Protein AF-A0A527YPP8-F1 (afdb_monomer_lite)

Structure (mmCIF, N/CA/C/O backbone):
data_AF-A0A527YPP8-F1
#
_entry.id   AF-A0A527YPP8-F1
#
loop_
_atom_site.group_PDB
_atom_site.id
_atom_site.type_symbol
_atom_site.label_atom_id
_atom_site.label_alt_id
_atom_site.label_comp_id
_atom_site.label_asym_id
_atom_site.label_entity_id
_atom_site.label_seq_id
_atom_site.pdbx_PDB_ins_code
_atom_site.Cartn_x
_atom_site.Cartn_y
_atom_site.Cartn_z
_atom_site.occupancy
_atom_site.B_iso_or_equiv
_atom_site.auth_seq_id
_atom_site.auth_comp_id
_atom_site.auth_asym_id
_atom_site.auth_atom_id
_atom_site.pdbx_PDB_model_num
ATOM 1 N N . LEU A 1 1 ? -20.873 -3.953 26.155 1.00 95.25 1 LEU A N 1
ATOM 2 C CA . LEU A 1 1 ? -21.152 -2.867 27.115 1.00 95.25 1 LEU A CA 1
ATOM 3 C C . LEU A 1 1 ? -22.638 -2.564 27.114 1.00 95.25 1 LEU A C 1
ATOM 5 O O . LEU A 1 1 ? -23.233 -2.410 26.048 1.00 95.25 1 LEU A O 1
ATOM 9 N N . THR A 1 2 ? -23.227 -2.466 28.298 1.00 98.31 2 THR A N 1
ATOM 10 C CA . THR A 1 2 ? -24.547 -1.856 28.477 1.00 98.31 2 THR A CA 1
ATOM 11 C C . THR A 1 2 ? -24.505 -0.379 28.065 1.00 98.31 2 THR A C 1
ATOM 13 O O . THR A 1 2 ? -23.439 0.242 28.028 1.00 98.31 2 THR A O 1
ATOM 16 N N . ALA A 1 3 ? -25.663 0.224 27.788 1.00 97.94 3 ALA A N 1
ATOM 17 C CA . ALA A 1 3 ? -25.737 1.649 27.454 1.00 97.94 3 ALA A CA 1
ATOM 18 C C . ALA A 1 3 ? -25.156 2.563 28.553 1.00 97.94 3 ALA A C 1
ATOM 20 O O . ALA A 1 3 ? -24.594 3.614 28.251 1.00 97.94 3 ALA A O 1
ATOM 21 N N . ALA A 1 4 ? -25.290 2.175 29.826 1.00 98.06 4 ALA A N 1
ATOM 22 C CA . ALA A 1 4 ? -24.740 2.926 30.954 1.00 98.06 4 ALA A CA 1
ATOM 23 C C . ALA A 1 4 ? -23.206 2.843 31.001 1.00 98.06 4 ALA A C 1
ATOM 25 O O . ALA A 1 4 ? -22.546 3.867 31.158 1.00 98.06 4 ALA A O 1
ATOM 26 N N . GLU A 1 5 ? -22.636 1.650 30.803 1.00 98.25 5 GLU A N 1
ATOM 27 C CA . GLU A 1 5 ? -21.182 1.467 30.706 1.00 98.25 5 GLU A CA 1
ATOM 28 C C . GLU A 1 5 ? -20.593 2.238 29.521 1.00 98.25 5 GLU A C 1
ATOM 30 O O . GLU A 1 5 ? -19.561 2.884 29.670 1.00 98.25 5 GLU A O 1
ATOM 35 N N . ALA A 1 6 ? -21.274 2.230 28.371 1.00 97.94 6 ALA A N 1
ATOM 36 C CA . ALA A 1 6 ? -20.836 2.961 27.186 1.00 97.94 6 ALA A CA 1
ATOM 37 C C . ALA A 1 6 ? -20.885 4.487 27.390 1.00 97.94 6 ALA A C 1
ATOM 39 O O . ALA A 1 6 ? -19.942 5.175 27.018 1.00 97.94 6 ALA A O 1
ATOM 40 N N . ARG A 1 7 ? -21.925 5.024 28.049 1.00 97.88 7 ARG A N 1
ATOM 41 C CA . ARG A 1 7 ? -22.008 6.459 28.397 1.00 97.88 7 ARG A CA 1
ATOM 42 C C . ARG A 1 7 ? -21.006 6.894 29.462 1.00 97.88 7 ARG A C 1
ATOM 44 O O . ARG A 1 7 ? -20.647 8.064 29.505 1.00 97.88 7 ARG A O 1
ATOM 51 N N . ARG A 1 8 ? -20.556 5.979 30.324 1.00 98.00 8 ARG A N 1
ATOM 52 C CA . ARG A 1 8 ? -19.470 6.269 31.269 1.00 98.00 8 ARG A CA 1
ATOM 53 C C . ARG A 1 8 ? -18.141 6.492 30.542 1.00 98.00 8 ARG A C 1
ATOM 55 O O . ARG A 1 8 ? -17.347 7.295 31.012 1.00 98.00 8 ARG A O 1
ATOM 62 N N . LEU A 1 9 ? -17.913 5.796 29.424 1.00 97.25 9 LEU A N 1
ATOM 63 C CA . LEU A 1 9 ? -16.742 6.002 28.565 1.00 97.25 9 LEU A CA 1
ATOM 64 C C . LEU A 1 9 ? -16.921 7.218 27.644 1.00 97.25 9 LEU A C 1
ATOM 66 O O . LEU A 1 9 ? -16.027 8.045 27.548 1.00 97.25 9 LEU A O 1
ATOM 70 N N . GLU A 1 10 ? -18.092 7.350 27.017 1.00 97.69 10 GLU A N 1
ATOM 71 C CA . GLU A 1 10 ? -18.403 8.393 26.036 1.00 97.69 10 GLU A CA 1
ATOM 72 C C . GLU A 1 10 ? -19.728 9.101 26.397 1.00 97.69 10 GLU A C 1
ATOM 74 O O . GLU A 1 10 ? -20.802 8.686 25.944 1.00 97.69 10 GLU A O 1
ATOM 79 N N . PRO A 1 11 ? -19.708 10.184 27.205 1.00 97.88 11 PRO A N 1
ATOM 80 C CA . PRO A 1 11 ? -20.919 10.790 27.785 1.00 97.88 11 PRO A CA 1
ATOM 81 C C . PRO A 1 11 ? -21.952 11.309 26.781 1.00 97.88 11 PRO A C 1
ATOM 83 O O . PRO A 1 11 ? -23.136 11.410 27.102 1.00 97.88 11 PRO A O 1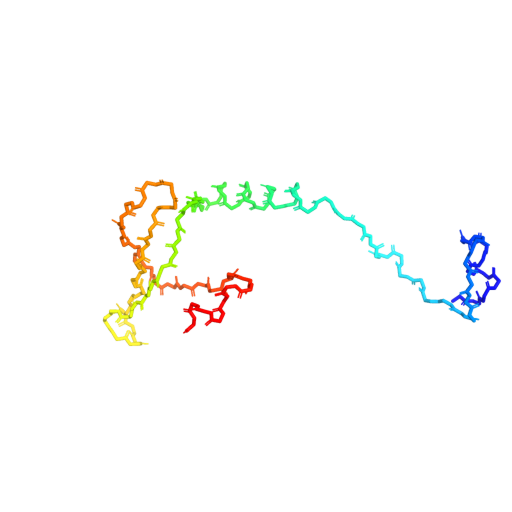
ATOM 86 N N . LYS A 1 12 ? -21.522 11.636 25.558 1.00 98.19 12 LYS A N 1
ATOM 87 C CA . LYS A 1 12 ? -22.398 12.138 24.486 1.00 98.19 12 LYS A CA 1
ATOM 88 C C . LYS A 1 12 ? -23.026 11.017 23.644 1.00 98.19 12 LYS A C 1
ATOM 90 O O . LYS A 1 12 ? -23.833 11.300 22.759 1.00 98.19 12 LYS A O 1
ATOM 95 N N . LEU A 1 13 ? -22.674 9.754 23.894 1.00 97.44 13 LEU A N 1
ATOM 96 C CA . LEU A 1 13 ? -23.102 8.612 23.090 1.00 97.44 13 LEU A CA 1
ATOM 97 C C . LEU A 1 13 ? -24.581 8.256 23.321 1.00 97.44 13 LEU A C 1
ATOM 99 O O . LEU A 1 13 ? -25.042 8.072 24.451 1.00 97.44 13 LEU A O 1
ATOM 103 N N . ARG A 1 14 ? -25.322 8.063 22.224 1.00 97.94 14 ARG A N 1
ATOM 104 C CA . ARG A 1 14 ? -26.693 7.529 22.225 1.00 97.94 14 ARG A CA 1
ATOM 105 C C . ARG A 1 14 ? -26.694 6.139 21.589 1.00 97.94 14 ARG A C 1
ATOM 107 O O . ARG A 1 14 ? -26.533 6.019 20.383 1.00 97.94 14 ARG A O 1
ATOM 114 N N . CYS A 1 15 ? -26.875 5.095 22.395 1.00 97.56 15 CYS A N 1
ATOM 115 C CA . CYS A 1 15 ? -26.958 3.708 21.928 1.00 97.56 15 CYS A CA 1
ATOM 116 C C . CYS A 1 15 ? -27.773 2.833 22.899 1.00 97.56 15 CYS A C 1
ATOM 118 O O . CYS A 1 15 ? -27.947 3.191 24.068 1.00 97.56 15 CYS A O 1
ATOM 120 N N . THR A 1 16 ? -28.242 1.679 22.414 1.00 98.38 16 THR A N 1
ATOM 121 C CA . THR A 1 16 ? -28.901 0.639 23.231 1.00 98.38 16 THR A CA 1
ATOM 122 C C . THR A 1 16 ? -27.882 -0.258 23.946 1.00 98.38 16 THR A C 1
ATOM 124 O O . THR A 1 16 ? -28.078 -0.646 25.094 1.00 98.38 16 THR A O 1
ATOM 127 N N . ALA A 1 17 ? -26.773 -0.565 23.277 1.00 98.19 17 ALA A N 1
ATOM 128 C CA . ALA A 1 17 ? -25.608 -1.282 23.786 1.00 98.19 17 ALA A CA 1
ATOM 129 C C . ALA A 1 17 ? -24.416 -0.961 22.870 1.00 98.19 17 ALA A C 1
ATOM 131 O O . ALA A 1 17 ? -24.604 -0.398 21.789 1.00 98.19 17 ALA A O 1
ATOM 132 N N . ALA A 1 18 ? -23.203 -1.327 23.282 1.00 97.94 18 ALA A N 1
ATOM 133 C CA . ALA A 1 18 ? -22.002 -1.131 22.473 1.00 97.94 18 ALA A CA 1
ATOM 134 C C . ALA A 1 18 ? -21.057 -2.340 22.525 1.00 97.94 18 ALA A C 1
ATOM 136 O O . ALA A 1 18 ? -20.948 -3.015 23.555 1.00 97.94 18 ALA A O 1
ATOM 137 N N . LEU A 1 19 ? -20.341 -2.567 21.422 1.00 97.81 19 LEU A N 1
ATOM 138 C CA . LEU A 1 19 ? -19.184 -3.458 21.341 1.00 97.81 19 LEU A CA 1
ATOM 139 C C . LEU A 1 19 ? -17.921 -2.606 21.424 1.00 97.81 19 LEU A C 1
ATOM 141 O O . LEU A 1 19 ? -17.728 -1.701 20.618 1.00 97.81 19 LEU A O 1
ATOM 145 N N . GLN A 1 20 ? -17.076 -2.891 22.408 1.00 96.94 20 GLN A N 1
ATOM 146 C CA . GLN A 1 20 ? -15.779 -2.243 22.533 1.00 96.94 20 GLN A CA 1
ATOM 147 C C . GLN A 1 20 ? -14.724 -3.163 21.929 1.00 96.94 20 GLN A C 1
ATOM 149 O O . GLN A 1 20 ? -14.626 -4.322 22.326 1.00 96.94 20 GLN A O 1
ATOM 154 N N . SER A 1 21 ? -13.937 -2.636 20.994 1.00 97.25 21 SER A N 1
ATOM 155 C CA . SER A 1 21 ? -12.751 -3.297 20.449 1.00 97.25 21 SER A CA 1
ATOM 156 C C . SER A 1 21 ? -11.515 -2.510 20.892 1.00 97.25 21 SER A C 1
ATOM 158 O O . SER A 1 21 ? -11.164 -1.530 20.236 1.00 97.25 21 SER A O 1
ATOM 160 N N . PRO A 1 22 ? -10.865 -2.885 22.014 1.00 94.81 22 PRO A N 1
ATOM 161 C CA . PRO A 1 22 ? -9.739 -2.128 22.573 1.00 94.81 22 PRO A CA 1
ATOM 162 C C . PRO A 1 22 ? -8.526 -2.032 21.642 1.00 94.81 22 PRO A C 1
ATOM 164 O O . PRO A 1 22 ? -7.700 -1.145 21.808 1.00 94.81 22 PRO A O 1
ATOM 167 N N . ALA A 1 23 ? -8.418 -2.949 20.676 1.00 96.88 23 ALA A N 1
ATOM 168 C CA . ALA A 1 23 ? -7.340 -2.978 19.695 1.00 96.88 23 ALA A CA 1
ATOM 169 C C . ALA A 1 23 ? -7.612 -2.106 18.454 1.00 96.88 23 ALA A C 1
ATOM 171 O O . ALA A 1 23 ? -6.712 -1.912 17.644 1.00 96.88 23 ALA A O 1
ATOM 172 N N . THR A 1 24 ? -8.838 -1.596 18.269 1.00 97.25 24 THR A N 1
ATOM 173 C CA . THR A 1 24 ? -9.131 -0.696 17.141 1.00 97.25 24 THR A CA 1
ATOM 174 C C . THR A 1 24 ? -8.516 0.669 17.415 1.00 97.25 24 THR A C 1
ATOM 176 O O . THR A 1 24 ? -8.728 1.236 18.484 1.00 97.25 24 THR A O 1
ATOM 179 N N . GLY A 1 25 ? -7.784 1.209 16.445 1.00 96.38 25 GLY A N 1
ATOM 180 C CA . GLY A 1 25 ? -7.087 2.480 16.589 1.00 96.38 25 GLY A CA 1
ATOM 181 C C . GLY A 1 25 ? -6.974 3.246 15.279 1.00 96.38 25 GLY A C 1
ATOM 182 O O . GLY A 1 25 ? -7.583 2.893 14.270 1.00 96.38 25 GLY A O 1
ATOM 183 N N . ILE A 1 26 ? -6.180 4.309 15.324 1.00 98.00 26 ILE A N 1
ATOM 184 C CA . ILE A 1 26 ? -5.827 5.148 14.180 1.00 98.00 26 ILE A CA 1
ATOM 185 C C . ILE A 1 26 ? -4.327 5.028 13.919 1.00 98.00 26 ILE A C 1
ATOM 187 O O . ILE A 1 26 ? -3.553 4.791 14.846 1.00 98.00 26 ILE A O 1
ATOM 191 N N . ILE A 1 27 ? -3.925 5.209 12.665 1.00 97.75 27 ILE A N 1
ATOM 192 C CA . ILE A 1 27 ? -2.522 5.246 12.251 1.00 97.75 27 ILE A CA 1
ATOM 193 C C . ILE A 1 27 ? -2.283 6.459 11.354 1.00 97.75 27 ILE A C 1
ATOM 195 O O . ILE A 1 27 ? -3.193 6.902 10.651 1.00 97.75 27 ILE A O 1
ATOM 199 N N . ASP A 1 28 ? -1.052 6.964 11.348 1.00 98.31 28 ASP A N 1
ATOM 200 C CA . ASP A 1 28 ? -0.587 7.848 10.284 1.00 98.31 28 ASP A CA 1
ATOM 201 C C . ASP A 1 28 ? -0.283 6.990 9.050 1.00 98.31 28 ASP A C 1
ATOM 203 O O . ASP A 1 28 ? 0.719 6.272 8.991 1.00 98.31 28 ASP A O 1
ATOM 207 N N . SER A 1 29 ? -1.192 7.019 8.077 1.00 98.25 29 SER A N 1
ATOM 208 C CA . SER A 1 29 ? -1.062 6.214 6.866 1.00 98.25 29 SER A CA 1
ATOM 209 C C . SER A 1 29 ? 0.097 6.670 5.984 1.00 98.25 29 SER A C 1
ATOM 211 O O . SER A 1 29 ? 0.708 5.834 5.324 1.00 98.25 29 SER A O 1
ATOM 213 N N . HIS A 1 30 ? 0.432 7.963 5.975 1.00 98.38 30 HIS A N 1
ATOM 214 C CA . HIS A 1 30 ? 1.529 8.471 5.161 1.00 98.38 30 HIS A CA 1
ATOM 215 C C . HIS A 1 30 ? 2.876 8.039 5.737 1.00 98.38 30 HIS A C 1
ATOM 217 O O . HIS A 1 30 ? 3.704 7.495 5.007 1.00 98.38 30 HIS A O 1
ATOM 223 N N . ALA A 1 31 ? 3.057 8.188 7.051 1.00 98.62 31 ALA A N 1
ATOM 224 C CA . ALA A 1 31 ? 4.255 7.713 7.734 1.00 98.62 31 ALA A CA 1
ATOM 225 C C . ALA A 1 31 ? 4.427 6.192 7.593 1.00 98.62 31 ALA A C 1
ATOM 227 O O . ALA A 1 31 ? 5.535 5.729 7.329 1.00 98.62 31 ALA A O 1
ATOM 228 N N . LEU A 1 32 ? 3.338 5.418 7.691 1.00 98.69 32 LEU A N 1
ATOM 229 C CA . LEU A 1 32 ? 3.383 3.973 7.454 1.00 98.69 32 LEU A CA 1
ATOM 230 C C . LEU A 1 32 ? 3.846 3.641 6.027 1.00 98.69 32 LEU A C 1
ATOM 232 O O . LEU A 1 32 ? 4.701 2.779 5.853 1.00 98.69 32 LEU A O 1
ATOM 236 N N . MET A 1 33 ? 3.307 4.316 5.007 1.00 98.50 33 MET A N 1
ATOM 237 C CA . MET A 1 33 ? 3.719 4.085 3.617 1.00 98.50 33 MET A CA 1
ATOM 238 C C . MET A 1 33 ? 5.202 4.406 3.394 1.00 98.50 33 MET A C 1
ATOM 240 O O . MET A 1 33 ? 5.880 3.651 2.703 1.00 98.50 33 MET A O 1
ATOM 244 N N . LEU A 1 34 ? 5.713 5.486 3.993 1.00 98.56 34 LEU A N 1
ATOM 245 C CA . LEU A 1 34 ? 7.132 5.844 3.910 1.00 98.56 34 LEU A CA 1
ATOM 246 C C . LEU A 1 34 ? 8.031 4.838 4.637 1.00 98.56 34 LEU A C 1
ATOM 248 O O . LEU A 1 34 ? 9.085 4.497 4.113 1.00 98.56 34 LEU A O 1
ATOM 252 N N . ALA A 1 35 ? 7.611 4.339 5.803 1.00 98.69 35 ALA A N 1
ATOM 253 C CA . ALA A 1 35 ? 8.349 3.305 6.527 1.00 98.69 35 ALA A CA 1
ATOM 254 C C . ALA A 1 35 ? 8.452 2.013 5.701 1.00 98.69 35 ALA A C 1
ATOM 256 O O . ALA A 1 35 ? 9.543 1.492 5.511 1.00 98.69 35 ALA A O 1
ATOM 257 N N . LEU A 1 36 ? 7.333 1.554 5.128 1.00 98.69 36 LEU A N 1
ATOM 258 C CA . LEU A 1 36 ? 7.308 0.363 4.273 1.00 98.69 36 LEU A CA 1
ATOM 259 C C . LEU A 1 36 ? 8.145 0.531 2.999 1.00 98.69 36 LEU A C 1
ATOM 261 O O . LEU A 1 36 ? 8.773 -0.424 2.546 1.00 98.69 36 LEU A O 1
ATOM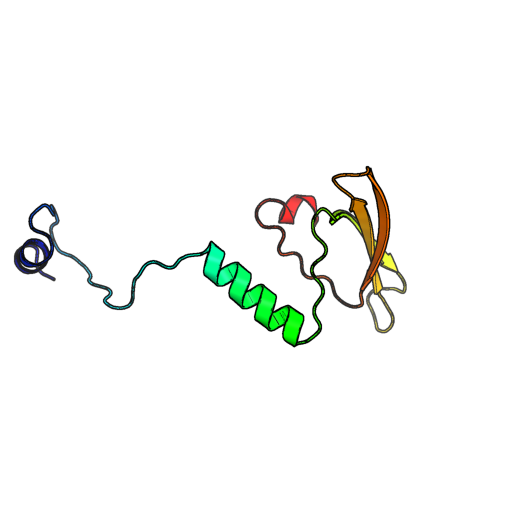 265 N N . LEU A 1 37 ? 8.141 1.729 2.409 1.00 98.69 37 LEU A N 1
ATOM 266 C CA . LEU A 1 37 ? 9.010 2.046 1.280 1.00 98.69 37 LEU A CA 1
ATOM 267 C C . LEU A 1 37 ? 10.486 1.975 1.689 1.00 98.69 37 LEU A C 1
ATOM 269 O O . LEU A 1 37 ? 11.261 1.332 0.989 1.00 98.69 37 LEU A O 1
ATOM 273 N N . GLY A 1 38 ? 10.848 2.575 2.827 1.00 98.69 38 GLY A N 1
ATOM 274 C CA . GLY A 1 38 ? 12.209 2.530 3.361 1.00 98.69 38 GLY A CA 1
ATOM 275 C C . GLY A 1 38 ? 12.691 1.099 3.597 1.00 98.69 38 GLY A C 1
ATOM 276 O O . GLY A 1 38 ? 13.760 0.735 3.111 1.00 98.69 38 GLY A O 1
ATOM 277 N N . ASP A 1 39 ? 11.866 0.263 4.236 1.00 98.81 39 ASP A N 1
ATOM 278 C CA . ASP A 1 39 ? 12.163 -1.161 4.429 1.00 98.81 39 ASP A CA 1
ATOM 279 C C . ASP A 1 39 ? 12.377 -1.870 3.080 1.00 98.81 39 ASP A C 1
ATOM 281 O O . ASP A 1 39 ? 13.305 -2.661 2.923 1.00 98.81 39 ASP A O 1
ATOM 285 N N . ALA A 1 40 ? 11.540 -1.595 2.074 1.00 98.69 40 ALA A N 1
ATOM 286 C CA . ALA A 1 40 ? 11.669 -2.216 0.758 1.00 98.69 40 ALA A CA 1
ATOM 287 C C . ALA A 1 40 ? 12.953 -1.784 0.028 1.00 98.69 40 ALA A C 1
ATOM 289 O O . ALA A 1 40 ? 13.640 -2.628 -0.552 1.00 98.69 40 ALA A O 1
ATOM 290 N N . GLU A 1 41 ? 13.287 -0.493 0.058 1.00 98.56 41 GLU A N 1
ATOM 291 C CA . GLU A 1 41 ? 14.503 0.057 -0.552 1.00 98.56 41 GLU A CA 1
ATOM 292 C C . GLU A 1 41 ? 15.771 -0.468 0.136 1.00 98.56 41 GLU A C 1
ATOM 294 O O . GLU A 1 41 ? 16.727 -0.832 -0.551 1.00 98.56 41 GLU A O 1
ATOM 299 N N . GLU A 1 42 ? 15.764 -0.618 1.468 1.00 98.69 42 GLU A N 1
ATOM 300 C CA . GLU A 1 42 ? 16.860 -1.248 2.223 1.00 98.69 42 GLU A CA 1
ATOM 301 C C . GLU A 1 42 ? 17.106 -2.702 1.781 1.00 98.69 42 GLU A C 1
ATOM 303 O O . GLU A 1 42 ? 18.247 -3.166 1.746 1.00 98.69 42 GLU A O 1
ATOM 308 N N . HIS A 1 43 ? 16.053 -3.401 1.349 1.00 98.62 43 HIS A N 1
ATOM 309 C CA . HIS A 1 43 ? 16.131 -4.756 0.795 1.00 98.62 43 HIS A CA 1
ATOM 310 C C . HIS A 1 43 ? 16.293 -4.792 -0.738 1.00 98.62 43 HIS A C 1
ATOM 312 O O . HIS A 1 43 ? 16.160 -5.854 -1.353 1.00 98.62 43 HIS A O 1
ATOM 318 N N . GLY A 1 44 ? 16.617 -3.659 -1.369 1.00 98.31 44 GLY A N 1
ATOM 319 C CA . GLY A 1 44 ? 16.983 -3.570 -2.785 1.00 98.31 44 GLY A CA 1
ATOM 320 C C . GLY A 1 44 ? 15.824 -3.345 -3.759 1.00 98.31 44 GLY A C 1
ATOM 321 O O . GLY A 1 44 ? 16.020 -3.477 -4.970 1.00 98.31 44 GLY A O 1
ATOM 322 N N . ALA A 1 45 ? 14.622 -3.016 -3.276 1.00 98.38 45 ALA A N 1
ATOM 323 C CA . ALA A 1 45 ? 13.541 -2.563 -4.148 1.00 98.38 45 ALA A CA 1
ATOM 324 C C . ALA A 1 45 ? 13.826 -1.153 -4.698 1.00 98.38 45 ALA A C 1
ATOM 326 O O . ALA A 1 45 ? 14.548 -0.367 -4.093 1.00 98.38 45 ALA A O 1
ATOM 327 N N . VAL A 1 46 ? 13.227 -0.820 -5.844 1.00 97.94 46 VAL A N 1
ATOM 328 C CA . VAL A 1 46 ? 13.318 0.518 -6.448 1.00 97.94 46 VAL A CA 1
ATOM 329 C C . VAL A 1 46 ? 11.916 1.056 -6.686 1.00 97.94 46 VAL A C 1
ATOM 331 O O . VAL A 1 46 ? 11.103 0.404 -7.348 1.00 97.94 46 VAL A O 1
ATOM 334 N N . LEU A 1 47 ? 11.646 2.265 -6.195 1.00 97.75 47 LEU A N 1
ATOM 335 C CA . LEU A 1 47 ? 10.425 2.995 -6.506 1.00 97.75 47 LEU A CA 1
ATOM 336 C C . LEU A 1 47 ? 10.639 3.930 -7.701 1.00 97.75 47 LEU A C 1
ATOM 338 O O . LEU A 1 47 ? 11.461 4.841 -7.668 1.00 97.75 47 LEU A O 1
ATOM 342 N N . SER A 1 48 ? 9.840 3.738 -8.750 1.00 96.44 48 SER A N 1
ATOM 343 C CA . SER A 1 48 ? 9.791 4.634 -9.907 1.00 96.44 48 SER A CA 1
ATOM 344 C C . SER A 1 48 ? 8.463 5.389 -9.920 1.00 96.44 48 SER A C 1
ATOM 346 O O . SER A 1 48 ? 7.434 4.874 -10.362 1.00 96.44 48 SER A O 1
ATOM 348 N N . LEU A 1 49 ? 8.475 6.610 -9.384 1.00 96.75 49 LEU A N 1
ATOM 349 C CA . LEU A 1 49 ? 7.323 7.511 -9.413 1.00 96.75 49 LEU A CA 1
ATOM 350 C C . LEU A 1 49 ? 7.123 8.108 -10.807 1.00 96.75 49 LEU A C 1
ATOM 352 O O . LEU A 1 49 ? 8.027 8.110 -11.633 1.00 96.75 49 LEU A O 1
ATOM 356 N N . ASN A 1 50 ? 5.920 8.625 -11.064 1.00 97.00 50 ASN A N 1
ATOM 357 C CA . ASN A 1 50 ? 5.496 9.174 -12.359 1.00 97.00 50 ASN A CA 1
ATOM 358 C C . ASN A 1 50 ? 5.506 8.171 -13.526 1.00 97.00 50 ASN A C 1
ATOM 360 O O . ASN A 1 50 ? 5.072 8.522 -14.618 1.00 97.00 50 ASN A O 1
ATOM 364 N N . THR A 1 51 ? 5.878 6.915 -13.309 1.00 97.69 51 THR A N 1
ATOM 365 C CA . THR A 1 51 ? 5.861 5.863 -14.328 1.00 97.69 51 THR A CA 1
ATOM 366 C C . THR A 1 51 ? 4.482 5.219 -14.412 1.00 97.69 51 THR A C 1
ATOM 368 O O . THR A 1 51 ? 4.111 4.379 -13.593 1.00 97.69 51 THR A O 1
ATOM 371 N N . ARG A 1 52 ? 3.691 5.609 -15.414 1.00 97.12 52 ARG A N 1
ATOM 372 C CA . ARG A 1 52 ? 2.357 5.043 -15.642 1.00 97.12 52 ARG A CA 1
ATOM 373 C C . ARG A 1 52 ? 2.448 3.855 -16.588 1.00 97.12 52 ARG A C 1
ATOM 375 O O . ARG A 1 52 ? 2.899 4.019 -17.716 1.00 97.12 52 ARG A O 1
ATOM 382 N N . ILE A 1 53 ? 1.951 2.695 -16.171 1.00 97.38 53 ILE A N 1
ATOM 383 C CA . ILE A 1 53 ? 1.764 1.546 -17.067 1.00 97.38 53 ILE A CA 1
ATOM 384 C C . ILE A 1 53 ? 0.552 1.822 -17.963 1.00 97.38 53 ILE A C 1
ATOM 386 O O . ILE A 1 53 ? -0.510 2.187 -17.459 1.00 97.38 53 ILE A O 1
ATOM 390 N N . VAL A 1 54 ? 0.710 1.664 -19.278 1.00 95.94 54 VAL A N 1
ATOM 391 C CA . VAL A 1 54 ? -0.367 1.895 -20.260 1.00 95.94 54 VAL A CA 1
ATOM 392 C C . VAL A 1 54 ? -0.847 0.626 -20.950 1.00 95.94 54 VAL A C 1
ATOM 394 O O . VAL A 1 54 ? -2.007 0.552 -21.343 1.00 95.94 54 VAL A O 1
ATOM 397 N N . SER A 1 55 ? 0.023 -0.371 -21.076 1.00 95.12 55 SER A N 1
ATOM 398 C CA . SER A 1 55 ? -0.302 -1.690 -21.614 1.00 95.12 55 SER A CA 1
ATOM 399 C C . SER A 1 55 ? 0.728 -2.713 -21.151 1.00 95.12 55 SER A C 1
ATOM 401 O O . SER A 1 55 ? 1.784 -2.364 -20.620 1.00 95.12 55 SER A O 1
ATOM 403 N N . GLY A 1 56 ? 0.416 -3.991 -21.342 1.00 93.75 56 GLY A N 1
ATOM 404 C CA . GLY A 1 56 ? 1.354 -5.074 -21.098 1.00 93.75 56 GLY A CA 1
ATOM 405 C C . GLY A 1 56 ? 1.098 -6.259 -22.016 1.00 93.75 56 GLY A C 1
ATOM 406 O O . GLY A 1 56 ? -0.019 -6.473 -22.487 1.00 93.75 56 GLY A O 1
ATOM 407 N N . ARG A 1 57 ? 2.145 -7.041 -22.269 1.00 93.19 57 ARG A N 1
ATOM 408 C CA . ARG A 1 57 ? 2.095 -8.253 -23.093 1.00 93.19 57 ARG A CA 1
ATOM 409 C C . ARG A 1 57 ? 2.931 -9.368 -22.479 1.00 93.19 57 ARG A C 1
ATOM 411 O O . ARG A 1 57 ? 3.893 -9.116 -21.757 1.00 93.19 57 ARG A O 1
ATOM 418 N N . ILE A 1 58 ? 2.568 -10.609 -22.792 1.00 92.06 58 ILE A N 1
ATOM 419 C CA . ILE A 1 58 ? 3.345 -11.793 -22.419 1.00 92.06 58 ILE A CA 1
ATOM 420 C C . ILE A 1 58 ? 4.198 -12.197 -23.619 1.00 92.06 58 ILE A C 1
ATOM 422 O O . ILE A 1 58 ? 3.669 -12.510 -24.684 1.00 92.06 58 ILE A O 1
ATOM 426 N N . GLU A 1 59 ? 5.511 -12.224 -23.432 1.00 91.06 59 GLU A N 1
ATOM 427 C CA . GLU A 1 59 ? 6.470 -12.732 -24.412 1.00 91.06 59 GLU A CA 1
ATOM 428 C C . GLU A 1 59 ? 6.991 -14.102 -23.964 1.00 91.06 59 GLU A C 1
ATOM 430 O O . GLU A 1 59 ? 7.201 -14.318 -22.774 1.00 91.06 59 GLU A O 1
ATOM 435 N N . GLY A 1 60 ? 7.213 -15.031 -24.901 1.00 82.75 60 GLY A N 1
ATOM 436 C CA . GLY A 1 60 ? 7.769 -16.360 -24.595 1.00 82.75 60 GLY A CA 1
ATOM 437 C C . GLY A 1 60 ? 6.761 -17.411 -24.105 1.00 82.75 60 GLY A C 1
ATOM 438 O O . GLY A 1 60 ? 7.164 -18.497 -23.706 1.00 82.75 60 GLY A O 1
ATOM 439 N N . GLY A 1 61 ? 5.454 -17.131 -24.174 1.00 71.00 61 GLY A N 1
ATOM 440 C CA . GLY A 1 61 ? 4.393 -18.065 -23.769 1.00 71.00 61 GLY A CA 1
ATOM 441 C C . GLY A 1 61 ? 4.073 -18.041 -22.266 1.00 71.00 61 GLY A C 1
ATOM 442 O O . GLY A 1 61 ? 4.667 -17.297 -21.495 1.00 71.00 61 GLY A O 1
ATOM 443 N N . ARG A 1 62 ? 3.069 -18.826 -21.842 1.00 64.56 62 ARG A N 1
ATOM 444 C CA . ARG A 1 62 ? 2.568 -18.865 -20.444 1.00 64.56 62 ARG A CA 1
ATOM 445 C C . ARG A 1 62 ? 3.264 -19.911 -19.557 1.00 64.56 62 ARG A C 1
ATOM 447 O O . ARG A 1 62 ? 2.882 -20.068 -18.401 1.00 64.56 62 ARG A O 1
ATOM 454 N N . ILE A 1 63 ? 4.227 -20.646 -20.109 1.00 56.69 63 ILE A N 1
ATOM 455 C CA . ILE A 1 63 ? 4.984 -21.726 -19.454 1.00 56.69 63 ILE A CA 1
ATOM 456 C C . ILE A 1 63 ? 6.453 -21.266 -19.349 1.00 56.69 63 ILE A C 1
ATOM 458 O O . ILE A 1 63 ? 6.806 -20.256 -19.956 1.00 56.69 63 ILE A O 1
ATOM 462 N N . GLU A 1 64 ? 7.266 -21.932 -18.523 1.00 64.75 64 GLU A N 1
ATOM 463 C CA . GLU A 1 64 ? 8.675 -21.614 -18.216 1.00 64.75 64 GLU A CA 1
ATOM 464 C C . GLU A 1 64 ? 9.432 -20.838 -19.311 1.00 64.75 64 GLU A C 1
ATOM 466 O O . GLU A 1 64 ? 9.544 -21.283 -20.450 1.00 64.75 64 GLU A O 1
ATOM 471 N N . GLY A 1 65 ? 9.972 -19.673 -18.935 1.00 72.06 65 GLY A N 1
ATOM 472 C CA . GLY A 1 65 ? 10.706 -18.767 -19.828 1.00 72.06 65 GLY A CA 1
ATOM 473 C C . GLY A 1 65 ? 9.917 -17.535 -20.286 1.00 72.06 65 GLY A C 1
ATOM 474 O O . GLY A 1 65 ? 10.518 -16.601 -20.813 1.00 72.06 65 GLY A O 1
ATOM 475 N N . GLY A 1 66 ? 8.602 -17.489 -20.044 1.00 84.12 66 GLY A N 1
ATOM 476 C CA . GLY A 1 66 ? 7.781 -16.313 -20.331 1.00 84.12 66 GLY A CA 1
ATOM 477 C C . GLY A 1 66 ? 8.096 -15.099 -19.445 1.00 84.12 66 GLY A C 1
ATOM 478 O O . GLY A 1 66 ? 8.377 -15.239 -18.251 1.00 84.12 66 GLY A O 1
ATOM 479 N N . ARG A 1 67 ? 8.003 -13.893 -20.016 1.00 91.38 67 ARG A N 1
ATOM 480 C CA . ARG A 1 67 ? 8.122 -12.610 -19.301 1.00 91.38 67 ARG A CA 1
ATOM 481 C C . ARG A 1 67 ? 6.951 -11.689 -19.617 1.00 91.38 67 ARG A C 1
ATOM 483 O O . ARG A 1 67 ? 6.354 -11.767 -20.689 1.00 91.38 67 ARG A O 1
ATOM 490 N N . ILE A 1 68 ? 6.646 -10.803 -18.680 1.00 93.62 68 ILE A N 1
ATOM 491 C CA . ILE A 1 68 ? 5.654 -9.745 -18.839 1.00 93.62 68 ILE A CA 1
ATOM 492 C C . ILE A 1 68 ? 6.420 -8.485 -19.212 1.00 93.62 68 ILE A C 1
ATOM 494 O O . ILE A 1 68 ? 7.282 -8.046 -18.453 1.00 93.62 68 ILE A O 1
ATOM 498 N N . VAL A 1 69 ? 6.129 -7.933 -20.384 1.00 95.94 69 VAL A N 1
ATOM 499 C CA . VAL A 1 69 ? 6.677 -6.648 -20.821 1.00 95.94 69 VAL A CA 1
ATOM 500 C C . VAL A 1 69 ? 5.592 -5.599 -20.668 1.00 95.94 69 VAL A C 1
ATOM 502 O O . VAL A 1 69 ? 4.487 -5.774 -21.179 1.00 95.94 69 VAL A O 1
ATOM 505 N N . LEU A 1 70 ? 5.900 -4.551 -19.914 1.00 97.12 70 LEU A N 1
ATOM 506 C CA . LEU A 1 70 ? 5.020 -3.434 -19.607 1.00 97.12 70 LEU A CA 1
ATOM 507 C C . LEU A 1 70 ? 5.462 -2.226 -20.420 1.00 97.12 70 LEU A C 1
ATOM 509 O O . LEU A 1 70 ? 6.623 -1.827 -20.334 1.00 97.12 70 LEU A O 1
ATOM 513 N N . ASP A 1 71 ? 4.528 -1.625 -21.144 1.00 97.56 71 ASP A N 1
ATOM 514 C CA . ASP A 1 71 ? 4.736 -0.334 -21.786 1.00 97.56 71 ASP A CA 1
ATOM 515 C C . ASP A 1 71 ? 4.412 0.761 -20.772 1.00 97.56 71 ASP A C 1
ATOM 517 O O . ASP A 1 71 ? 3.326 0.776 -20.172 1.00 97.56 71 ASP A O 1
ATOM 521 N N . THR A 1 72 ? 5.342 1.691 -20.580 1.00 98.00 72 THR A N 1
ATOM 522 C CA . THR A 1 72 ? 5.194 2.784 -19.622 1.00 98.00 72 THR A CA 1
ATOM 523 C C . THR A 1 72 ? 5.261 4.146 -20.302 1.00 98.00 72 THR A C 1
ATOM 525 O O . THR A 1 72 ? 5.781 4.308 -21.409 1.00 98.00 72 THR A O 1
ATOM 528 N N . ILE A 1 73 ? 4.685 5.142 -19.632 1.00 98.06 73 ILE A N 1
ATOM 529 C CA . ILE A 1 73 ? 4.808 6.557 -19.972 1.00 98.06 73 ILE A CA 1
ATOM 530 C C . ILE A 1 73 ? 5.209 7.310 -18.705 1.00 98.06 73 ILE A C 1
ATOM 532 O O . ILE A 1 73 ? 4.500 7.228 -17.696 1.00 98.06 73 ILE A O 1
ATOM 536 N N . ASP A 1 74 ? 6.292 8.082 -18.770 1.00 97.81 74 ASP A N 1
ATOM 537 C CA . ASP A 1 74 ? 6.605 9.084 -17.753 1.00 97.81 74 ASP A CA 1
ATOM 538 C C . ASP A 1 74 ? 5.517 10.169 -17.771 1.00 97.81 74 ASP A C 1
ATOM 540 O O . ASP A 1 74 ? 5.239 10.816 -18.781 1.00 97.81 74 ASP A O 1
ATOM 544 N N .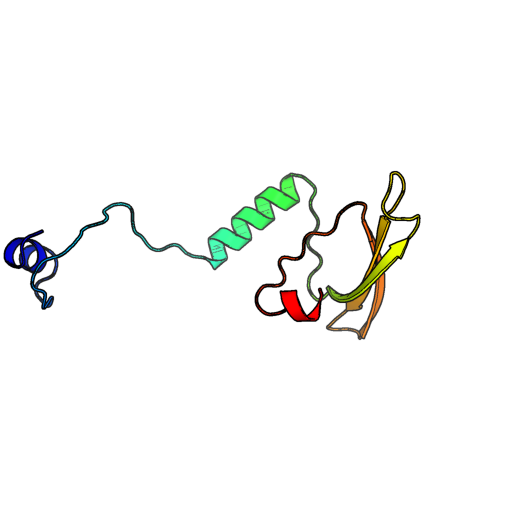 SER A 1 75 ? 4.849 10.352 -16.640 1.00 95.75 75 SER A N 1
ATOM 545 C CA . SER A 1 75 ? 3.702 11.249 -16.494 1.00 95.75 75 SER A CA 1
ATOM 546 C C . SER A 1 75 ? 4.076 12.730 -16.541 1.00 95.75 75 SER A C 1
ATOM 548 O O . SER A 1 75 ? 3.187 13.559 -16.715 1.00 95.75 75 SER A O 1
ATOM 550 N N . THR A 1 76 ? 5.357 13.047 -16.383 1.00 96.25 76 THR A N 1
ATOM 551 C CA . THR A 1 76 ? 5.922 14.395 -16.414 1.00 96.25 76 THR A CA 1
ATOM 552 C C . THR A 1 76 ? 6.428 14.737 -17.812 1.00 96.25 76 THR A C 1
ATOM 554 O O . THR A 1 76 ? 6.079 15.790 -18.340 1.00 96.25 76 THR A O 1
ATOM 557 N N . SER A 1 77 ? 7.239 13.863 -18.420 1.00 96.69 77 SER A N 1
ATOM 558 C CA . SER A 1 77 ? 7.898 14.137 -19.708 1.00 96.69 77 SER A CA 1
ATOM 559 C C . SER A 1 77 ? 7.141 13.597 -20.925 1.00 96.69 77 SER A C 1
ATOM 561 O O . SER A 1 77 ? 7.327 14.091 -22.036 1.00 96.69 77 SER A O 1
ATOM 563 N N . GLY A 1 78 ? 6.287 12.588 -20.740 1.00 96.75 78 GLY A N 1
ATOM 564 C CA . GLY A 1 78 ? 5.636 11.857 -21.829 1.00 96.75 78 GLY A CA 1
ATOM 565 C C . GLY A 1 78 ? 6.537 10.831 -22.524 1.00 96.75 78 GLY A C 1
ATOM 566 O O . GLY A 1 78 ? 6.086 10.181 -23.471 1.00 96.75 78 GLY A O 1
ATOM 567 N N . GLU A 1 79 ? 7.784 10.669 -22.071 1.00 97.75 79 GLU A N 1
ATOM 568 C CA . GLU A 1 79 ? 8.714 9.673 -22.600 1.00 97.75 79 GLU A CA 1
ATOM 569 C C . GLU A 1 79 ? 8.189 8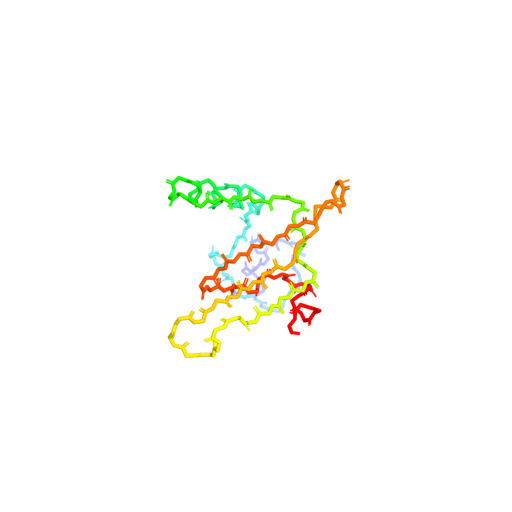.251 -22.370 1.00 97.75 79 GLU A C 1
ATOM 571 O O . GLU A 1 79 ? 7.533 7.959 -21.367 1.00 97.75 79 GLU A O 1
ATOM 576 N N . ARG A 1 80 ? 8.471 7.363 -23.326 1.00 97.94 80 ARG A N 1
ATOM 577 C CA . ARG A 1 80 ? 8.042 5.965 -23.310 1.00 97.94 80 ARG A CA 1
ATOM 578 C C . ARG A 1 80 ? 9.229 5.044 -23.128 1.00 97.94 80 ARG A C 1
ATOM 580 O O . ARG A 1 80 ? 10.237 5.203 -23.810 1.00 97.94 80 ARG A O 1
ATOM 587 N N . PHE A 1 81 ? 9.058 4.035 -22.287 1.00 96.62 81 PHE A N 1
ATOM 588 C CA . PHE A 1 81 ? 10.013 2.946 -22.150 1.00 96.62 81 PHE A CA 1
ATOM 589 C C . PHE A 1 81 ? 9.294 1.638 -21.809 1.00 96.62 81 PHE A C 1
ATOM 591 O O . PHE A 1 81 ? 8.093 1.621 -21.538 1.00 96.62 81 PHE A O 1
ATOM 598 N N . GLU A 1 82 ? 10.030 0.530 -21.868 1.00 97.19 82 GLU A N 1
ATOM 599 C CA . GLU A 1 82 ? 9.516 -0.793 -21.522 1.00 97.19 82 GLU A CA 1
ATOM 600 C C . GLU A 1 82 ? 10.182 -1.318 -20.251 1.00 97.19 82 GLU A C 1
ATOM 602 O O . GLU A 1 82 ? 11.387 -1.153 -20.047 1.00 97.19 82 GLU A O 1
ATOM 607 N N . ILE A 1 83 ? 9.402 -2.005 -19.415 1.00 96.00 83 ILE A N 1
ATOM 608 C CA 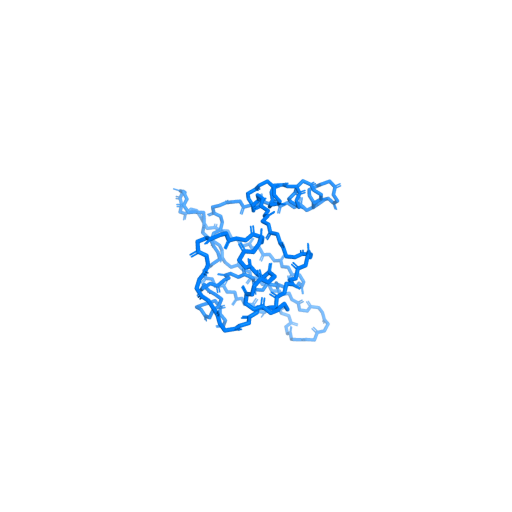. ILE A 1 83 ? 9.905 -2.759 -18.265 1.00 96.00 83 ILE A CA 1
ATOM 609 C C . ILE A 1 83 ? 9.538 -4.226 -18.457 1.00 96.00 83 ILE A C 1
ATOM 611 O O . ILE A 1 83 ? 8.362 -4.572 -18.547 1.00 96.00 83 ILE A O 1
ATOM 615 N N . ALA A 1 84 ? 10.539 -5.104 -18.477 1.00 95.12 84 ALA A N 1
ATOM 616 C CA . ALA A 1 84 ? 10.328 -6.545 -18.504 1.00 95.12 84 ALA A CA 1
ATOM 617 C C . ALA A 1 84 ? 10.471 -7.141 -17.097 1.00 95.12 84 ALA A C 1
ATOM 619 O O . ALA A 1 84 ? 11.466 -6.903 -16.415 1.00 95.12 84 ALA A O 1
ATOM 620 N N . ALA A 1 85 ? 9.508 -7.962 -16.683 1.00 93.69 85 ALA A N 1
ATOM 621 C CA . ALA A 1 85 ? 9.522 -8.644 -15.395 1.00 93.69 85 ALA A CA 1
ATOM 622 C C . ALA A 1 85 ? 9.059 -10.101 -15.520 1.00 93.69 85 ALA A C 1
ATOM 624 O O . ALA A 1 85 ? 8.189 -10.442 -16.321 1.00 93.69 85 ALA A O 1
ATOM 625 N N . ALA A 1 86 ? 9.610 -10.981 -14.681 1.00 92.25 86 ALA A N 1
ATOM 626 C CA . ALA A 1 86 ? 9.156 -12.371 -14.598 1.00 92.25 86 ALA A CA 1
ATOM 627 C C . ALA A 1 86 ? 7.764 -12.492 -13.952 1.00 92.25 86 ALA A C 1
ATOM 629 O O . ALA A 1 86 ? 7.055 -13.475 -14.174 1.00 92.25 86 ALA A O 1
ATOM 630 N N . ARG A 1 87 ? 7.385 -11.524 -13.111 1.00 91.50 87 ARG A N 1
ATOM 631 C CA . ARG A 1 87 ? 6.100 -11.451 -12.408 1.00 91.50 87 ARG A CA 1
ATOM 632 C C . ARG A 1 87 ? 5.623 -10.006 -12.380 1.00 91.50 87 ARG A C 1
ATOM 634 O O . ARG A 1 87 ? 6.433 -9.093 -12.266 1.00 91.50 87 ARG A O 1
ATOM 641 N N . PHE A 1 88 ? 4.310 -9.827 -12.440 1.00 93.50 88 PHE A N 1
ATOM 642 C CA . PHE A 1 88 ? 3.651 -8.535 -12.314 1.00 93.50 88 PHE A CA 1
ATOM 643 C C . PHE A 1 88 ? 2.522 -8.653 -11.291 1.00 93.50 88 PHE A C 1
ATOM 645 O O . PHE A 1 88 ? 1.726 -9.590 -11.361 1.00 93.50 88 PHE A O 1
ATOM 652 N N . VAL A 1 89 ? 2.468 -7.722 -10.339 1.00 95.62 89 VAL A N 1
ATOM 653 C CA . VAL A 1 89 ? 1.420 -7.652 -9.314 1.00 95.62 89 VAL A CA 1
ATOM 654 C C . VAL A 1 89 ? 0.590 -6.401 -9.575 1.00 95.62 89 VAL A C 1
ATOM 656 O O . VAL A 1 89 ? 1.080 -5.284 -9.425 1.00 95.62 89 VAL A O 1
ATOM 659 N N . ASN A 1 90 ? -0.674 -6.583 -9.961 1.00 95.62 90 ASN A N 1
ATOM 660 C CA . ASN A 1 90 ? -1.600 -5.470 -10.147 1.00 95.62 90 ASN A CA 1
ATOM 661 C C . ASN A 1 90 ? -2.174 -5.030 -8.791 1.00 95.62 90 ASN A C 1
ATOM 663 O O . ASN A 1 90 ? -3.101 -5.649 -8.270 1.00 95.62 90 ASN A O 1
ATOM 667 N N . ALA A 1 91 ? -1.616 -3.953 -8.238 1.00 97.25 91 ALA A N 1
ATOM 668 C CA . ALA A 1 91 ? -2.073 -3.303 -7.009 1.00 97.25 91 ALA A CA 1
ATOM 669 C C . ALA A 1 91 ? -2.551 -1.857 -7.261 1.00 97.25 91 ALA A C 1
ATOM 671 O O . ALA A 1 91 ? -2.427 -0.991 -6.399 1.00 97.25 91 ALA A O 1
ATOM 672 N N . ALA A 1 92 ? -3.104 -1.572 -8.446 1.00 97.00 92 ALA A N 1
ATOM 673 C CA . ALA A 1 92 ? -3.431 -0.212 -8.894 1.00 97.00 92 ALA A CA 1
ATOM 674 C C . ALA A 1 92 ? -4.720 0.396 -8.284 1.00 97.00 92 ALA A C 1
ATOM 676 O O . ALA A 1 92 ? -5.255 1.376 -8.807 1.00 97.00 92 ALA A O 1
ATOM 677 N N . GLY A 1 93 ? -5.254 -0.172 -7.197 1.00 97.56 93 GLY A N 1
ATOM 678 C CA . GLY A 1 93 ? -6.476 0.309 -6.542 1.00 97.56 93 GLY A CA 1
ATOM 679 C C . GLY A 1 93 ? -7.661 0.404 -7.512 1.00 97.56 93 GLY A C 1
ATOM 680 O O . GLY A 1 93 ? -7.993 -0.564 -8.192 1.00 97.56 93 GLY A O 1
ATOM 681 N N . LEU A 1 94 ? -8.280 1.585 -7.616 1.00 97.31 94 LEU A N 1
ATOM 682 C CA . LEU A 1 94 ? -9.389 1.836 -8.552 1.00 97.31 94 LEU A CA 1
ATOM 683 C C . LEU A 1 94 ? -8.995 1.659 -10.031 1.00 97.31 94 LEU A C 1
ATOM 685 O O . LEU A 1 94 ? -9.861 1.408 -10.865 1.00 97.31 94 LEU A O 1
ATOM 689 N N . GLY A 1 95 ? -7.705 1.770 -10.363 1.00 95.62 95 GLY A N 1
ATOM 690 C CA . GLY A 1 95 ? -7.186 1.560 -11.715 1.00 95.62 95 GLY A CA 1
ATOM 691 C C . GLY A 1 95 ? -6.983 0.090 -12.091 1.00 95.62 95 GLY A C 1
ATOM 692 O O . GLY A 1 95 ? -6.666 -0.191 -13.244 1.00 95.62 95 GLY A O 1
ATOM 693 N N . ALA A 1 96 ? -7.168 -0.853 -11.159 1.00 96.50 96 ALA A N 1
ATOM 694 C CA . ALA A 1 96 ? -6.830 -2.257 -11.381 1.00 96.50 96 ALA A CA 1
ATOM 695 C C . ALA A 1 96 ? -7.603 -2.883 -12.550 1.00 96.50 96 ALA A C 1
ATOM 697 O O . ALA A 1 96 ? -6.999 -3.576 -13.362 1.00 96.50 96 ALA A O 1
ATOM 698 N N . THR A 1 97 ? -8.906 -2.604 -12.665 1.00 96.44 97 THR A N 1
ATOM 699 C CA . THR A 1 97 ? -9.755 -3.147 -13.739 1.00 96.44 97 THR A CA 1
ATOM 700 C C . THR A 1 97 ? -9.384 -2.593 -15.108 1.00 96.44 97 THR A C 1
ATOM 702 O O . THR A 1 97 ? -9.414 -3.327 -16.084 1.00 96.44 97 THR A O 1
ATOM 705 N N . ALA A 1 98 ? -9.023 -1.310 -15.192 1.00 93.31 98 ALA A N 1
ATOM 706 C CA . ALA A 1 98 ? -8.626 -0.698 -16.459 1.00 93.31 98 ALA A CA 1
ATOM 707 C C . ALA A 1 98 ? -7.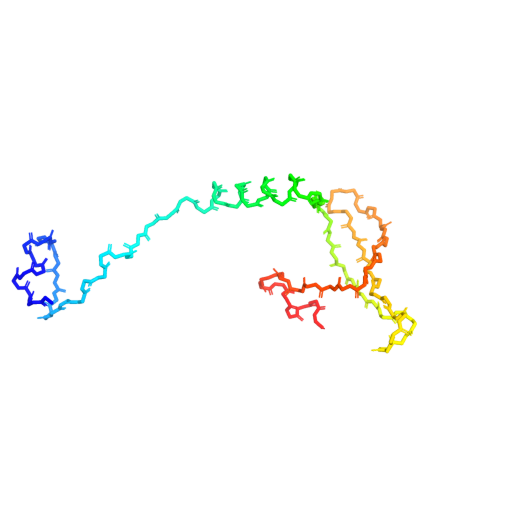309 -1.279 -17.003 1.00 93.31 98 ALA A C 1
ATOM 709 O O . ALA A 1 98 ? -7.053 -1.185 -18.198 1.00 93.31 98 ALA A O 1
ATOM 710 N N . LEU A 1 99 ? -6.487 -1.859 -16.123 1.00 90.81 99 LEU A N 1
ATOM 711 C CA . LEU A 1 99 ? -5.205 -2.472 -16.458 1.00 90.81 99 LEU A CA 1
ATOM 712 C C . LEU A 1 99 ? -5.291 -3.991 -16.724 1.00 90.81 99 LEU A C 1
ATOM 714 O O . LEU A 1 99 ? -4.301 -4.568 -17.170 1.00 90.81 99 LEU A O 1
ATOM 718 N N . ALA A 1 100 ? -6.416 -4.641 -16.398 1.00 85.00 100 ALA A N 1
ATOM 719 C CA . ALA A 1 100 ? -6.576 -6.101 -16.414 1.00 85.00 100 ALA A CA 1
ATOM 720 C C . ALA A 1 100 ? -6.869 -6.695 -17.801 1.00 85.00 100 ALA A C 1
ATOM 722 O O . ALA A 1 100 ? -7.483 -6.001 -18.641 1.00 85.00 100 ALA A O 1
#

Sequence (100 aa):
LTAAEARRLEPKLRCTAALQSPATGIIDSHALMLALLGDAEEHGAVLSLNTRIVSGRIEGGRIEGGRIVLDTIDSTSGERFEIAAARFVNAAGLGATALA

Radius of gyration: 23.23 Å; chains: 1; bounding box: 46×36×56 Å

Secondary structure (DSSP, 8-state):
-BHHHHHHH-TT---SB----TT-----HHHHHHHHHHHHHHTT----TTEEEEEEEEES-SSTT-EEEEEEEETTT--EEEEEES------GGGHHHH-

Foldseek 3Di:
DAPVVVCVVPVVDDDRGDDDDPPDDDDDPVVVVVVVVVVCVVVPDDDDPQWAFDAWDWDPDPDPPIWIKTWTARNVPRDIDIDIDRDDDQPPVVCSVVHD

pLDDT: mean 94.87, std 7.37, range [56.69, 98.81]